Protein AF-A0A1I7T6E8-F1 (afdb_monomer_lite)

Sequence (143 aa):
MQVVRYRKPKLVQYTTRIDTDLWMACFLRPDQHPEVYLVNSKHHLDGESLYWMTVEGKDRHEELSISKDYYETILRFAAAVINERNKLKYNLEMREWIQTRTKEKEQRLAREKREEEEEQAQMEQNEQQEQNEQQVDPVPEQN

Organism: NCBI:txid1561998

Radius of gyration: 35.23 Å; chains: 1; bounding box: 74×36×108 Å

Secondary structure (DSSP, 8-state):
------PPPTTGGG--HHHHHHHHHTTS-TTT-HHHHHHHHHHT--HHHHHHHHHH----TTTTT--HHHHHHHHHHHHHHHHHHHHHHHHHHHHHHHHHHHHHHHHHHHHHHHHHHHHHHHHHHHHHHHHHHHTS-------

Structure (mmCIF, N/CA/C/O backbone):
data_AF-A0A1I7T6E8-F1
#
_entry.id   AF-A0A1I7T6E8-F1
#
loop_
_atom_site.group_PDB
_atom_site.id
_atom_site.type_symbol
_atom_site.label_atom_id
_atom_site.label_alt_id
_atom_site.label_comp_id
_atom_site.label_asym_id
_atom_site.label_entity_id
_atom_site.label_seq_id
_atom_site.pdbx_PDB_ins_code
_atom_site.Cartn_x
_atom_site.Cartn_y
_atom_site.Cartn_z
_atom_site.occupancy
_atom_site.B_iso_or_equiv
_atom_site.auth_seq_id
_atom_site.auth_comp_id
_atom_site.auth_asym_id
_atom_site.auth_atom_id
_atom_site.pdbx_PDB_model_num
ATOM 1 N N . MET A 1 1 ? -4.120 25.420 4.740 1.00 36.38 1 MET A N 1
ATOM 2 C CA . MET A 1 1 ? -3.976 24.092 4.102 1.00 36.38 1 MET A CA 1
ATOM 3 C C . MET A 1 1 ? -3.538 23.097 5.164 1.00 36.38 1 MET A C 1
ATOM 5 O O . MET A 1 1 ? -2.467 23.278 5.729 1.00 36.38 1 MET A O 1
ATOM 9 N N . GLN A 1 2 ? -4.365 22.105 5.499 1.00 31.70 2 GLN A N 1
ATOM 10 C CA . GLN A 1 2 ? -3.933 21.007 6.367 1.00 31.70 2 GLN A CA 1
ATOM 11 C C . GLN A 1 2 ? -3.071 20.053 5.539 1.00 31.70 2 GLN A C 1
ATOM 13 O O . GLN A 1 2 ? -3.540 19.464 4.569 1.00 31.70 2 GLN A O 1
ATOM 18 N N . VAL A 1 3 ? -1.795 19.936 5.900 1.00 32.62 3 VAL A N 1
ATOM 19 C CA . VAL A 1 3 ? -0.885 18.953 5.309 1.00 32.62 3 VAL A CA 1
ATOM 20 C C . VAL A 1 3 ? -1.310 17.587 5.839 1.00 32.62 3 VAL A C 1
ATOM 22 O O . VAL A 1 3 ? -1.040 17.258 6.995 1.00 32.62 3 VAL A O 1
ATOM 25 N N . VAL A 1 4 ? -2.011 16.803 5.017 1.00 37.16 4 VAL A N 1
ATOM 26 C CA . VAL A 1 4 ? -2.296 15.395 5.314 1.00 37.16 4 VAL A CA 1
ATOM 27 C C . VAL A 1 4 ? -0.950 14.680 5.371 1.00 37.16 4 VAL A C 1
ATOM 29 O O . VAL A 1 4 ? -0.340 14.370 4.350 1.00 37.16 4 VAL A O 1
ATOM 32 N N . ARG A 1 5 ? -0.427 14.477 6.584 1.00 38.72 5 ARG A N 1
ATOM 33 C CA . ARG A 1 5 ? 0.786 13.687 6.804 1.00 38.72 5 ARG A CA 1
ATOM 34 C C . ARG A 1 5 ? 0.430 12.228 6.550 1.00 38.72 5 ARG A C 1
ATOM 36 O O . ARG A 1 5 ? -0.005 11.530 7.464 1.00 38.72 5 ARG A O 1
ATOM 43 N N . TYR A 1 6 ? 0.600 11.774 5.312 1.00 46.06 6 TYR A N 1
ATOM 44 C CA . TYR A 1 6 ? 0.517 10.358 4.976 1.00 46.06 6 TYR A CA 1
ATOM 45 C C . TYR A 1 6 ? 1.588 9.606 5.776 1.00 46.06 6 TYR A C 1
ATOM 47 O O . TYR A 1 6 ? 2.773 9.627 5.447 1.00 46.06 6 TYR A O 1
ATOM 55 N N . ARG A 1 7 ? 1.188 8.976 6.888 1.00 51.34 7 ARG A N 1
ATOM 56 C CA . ARG A 1 7 ? 2.061 8.039 7.600 1.00 51.34 7 ARG A CA 1
ATOM 57 C C . ARG A 1 7 ? 2.276 6.834 6.687 1.00 51.34 7 ARG A C 1
ATOM 59 O O . ARG A 1 7 ? 1.309 6.146 6.363 1.00 51.34 7 ARG A O 1
ATOM 66 N N . LYS A 1 8 ? 3.534 6.596 6.305 1.00 53.84 8 LYS A N 1
ATOM 67 C CA . LYS A 1 8 ? 3.953 5.449 5.488 1.00 53.84 8 LYS A CA 1
ATOM 68 C C . LYS A 1 8 ? 3.369 4.145 6.058 1.00 53.84 8 LYS A C 1
ATOM 70 O O . LYS A 1 8 ? 3.466 3.925 7.271 1.00 53.84 8 LYS A O 1
ATOM 75 N N . PRO A 1 9 ? 2.777 3.267 5.233 1.00 58.31 9 PRO A N 1
ATOM 76 C CA . PRO A 1 9 ? 2.396 1.933 5.679 1.00 58.31 9 PRO A CA 1
ATOM 77 C C . PRO A 1 9 ? 3.651 1.154 6.102 1.00 58.31 9 PRO A C 1
ATOM 79 O O . PRO A 1 9 ? 4.606 1.088 5.334 1.00 58.31 9 PRO A O 1
ATOM 82 N N . LYS A 1 10 ? 3.645 0.523 7.288 1.00 52.19 10 LYS A N 1
ATOM 83 C CA . LYS A 1 10 ? 4.801 -0.228 7.830 1.00 52.19 10 LYS A CA 1
ATOM 84 C C . LYS A 1 10 ? 5.410 -1.222 6.832 1.00 52.19 10 LYS A C 1
ATOM 86 O O . LYS A 1 10 ? 6.604 -1.446 6.862 1.00 52.19 10 LYS A O 1
ATOM 91 N N . LEU A 1 11 ? 4.616 -1.799 5.932 1.00 47.91 11 LEU A N 1
ATOM 92 C CA . LEU A 1 11 ? 5.083 -2.845 5.020 1.00 47.91 11 LEU A CA 1
ATOM 93 C C . LEU A 1 11 ? 5.802 -2.331 3.756 1.00 47.91 11 LEU A C 1
ATOM 95 O O . LEU A 1 11 ? 6.594 -3.061 3.171 1.00 47.91 11 LEU A O 1
ATOM 99 N N . VAL A 1 12 ? 5.567 -1.076 3.359 1.00 57.88 12 VAL A N 1
ATOM 100 C CA . VAL A 1 12 ? 6.352 -0.391 2.311 1.00 57.88 12 VAL A CA 1
ATOM 101 C C . VAL A 1 12 ? 7.819 -0.276 2.745 1.00 57.88 12 VAL A C 1
ATOM 103 O O . VAL A 1 12 ? 8.722 -0.394 1.930 1.00 57.88 12 VAL A O 1
ATOM 106 N N . GLN A 1 13 ? 8.035 -0.138 4.054 1.00 57.38 13 GLN A N 1
ATOM 107 C CA . GLN A 1 13 ? 9.341 0.006 4.689 1.00 57.38 13 GLN A CA 1
ATOM 108 C C . GLN A 1 13 ? 10.159 -1.300 4.742 1.00 57.38 13 GLN A C 1
ATOM 110 O O . GLN A 1 13 ? 11.359 -1.247 4.983 1.00 57.38 13 GLN A O 1
ATOM 115 N N . TYR A 1 14 ? 9.525 -2.463 4.541 1.00 59.34 14 TYR A N 1
ATOM 116 C CA . TYR A 1 14 ? 10.184 -3.778 4.609 1.00 59.34 14 TYR A CA 1
ATOM 117 C C . TYR A 1 14 ? 10.250 -4.500 3.264 1.00 59.34 14 TYR A C 1
ATOM 119 O O . TYR A 1 14 ? 10.781 -5.603 3.202 1.00 59.34 14 TYR A O 1
ATOM 127 N N . THR A 1 15 ? 9.691 -3.914 2.203 1.00 71.06 15 THR A N 1
ATOM 128 C CA . THR A 1 15 ? 9.798 -4.495 0.862 1.00 71.06 15 THR A CA 1
ATOM 129 C C . THR A 1 15 ? 11.196 -4.188 0.354 1.00 71.06 15 THR A C 1
AT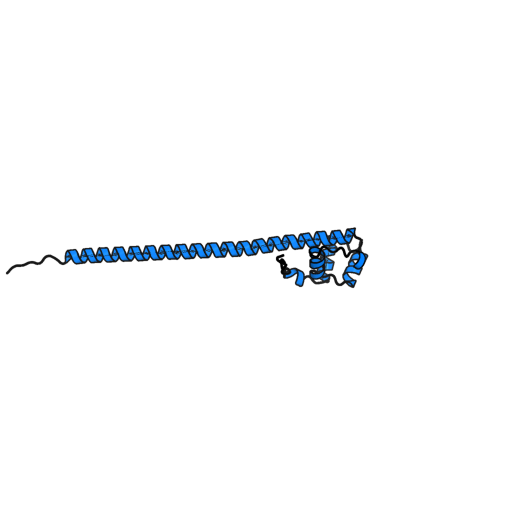OM 131 O O . THR A 1 15 ? 11.491 -3.046 -0.006 1.00 71.06 15 THR A O 1
ATOM 134 N N . THR A 1 16 ? 12.070 -5.189 0.403 1.00 77.94 16 THR A N 1
ATOM 135 C CA . THR A 1 16 ? 13.451 -5.048 -0.050 1.00 77.94 16 THR A CA 1
ATOM 136 C C . THR A 1 16 ? 13.493 -4.905 -1.568 1.00 77.94 16 THR A C 1
ATOM 138 O O . THR A 1 16 ? 12.528 -5.206 -2.268 1.00 77.94 16 THR A O 1
ATOM 141 N N . ARG A 1 17 ? 14.647 -4.510 -2.108 1.00 78.75 17 ARG A N 1
ATOM 142 C CA . ARG A 1 17 ? 14.875 -4.514 -3.559 1.00 78.75 17 ARG A CA 1
ATOM 143 C C . ARG A 1 17 ? 14.535 -5.869 -4.201 1.00 78.75 17 ARG A C 1
ATOM 145 O O . ARG A 1 17 ? 13.935 -5.892 -5.268 1.00 78.75 17 ARG A O 1
ATOM 152 N N . ILE A 1 18 ? 14.907 -6.980 -3.558 1.00 77.38 18 ILE A N 1
ATOM 153 C CA . ILE A 1 18 ? 14.658 -8.335 -4.080 1.00 77.38 18 ILE A CA 1
ATOM 154 C C . ILE A 1 18 ? 13.152 -8.604 -4.151 1.00 77.38 18 ILE A C 1
ATOM 156 O O . ILE A 1 18 ? 12.667 -9.141 -5.144 1.00 77.38 18 ILE A O 1
ATOM 160 N N . ASP A 1 19 ? 12.406 -8.176 -3.133 1.00 81.50 19 ASP A N 1
ATOM 161 C CA . ASP A 1 19 ? 10.949 -8.305 -3.119 1.00 81.50 19 ASP A CA 1
ATOM 162 C C . ASP A 1 19 ? 10.302 -7.454 -4.218 1.00 81.50 19 ASP A C 1
ATOM 164 O O . ASP A 1 19 ? 9.344 -7.894 -4.852 1.00 81.50 19 ASP A O 1
ATOM 168 N N . THR A 1 20 ? 10.847 -6.262 -4.486 1.00 83.31 20 THR A N 1
ATOM 169 C CA . THR A 1 20 ? 10.398 -5.401 -5.586 1.00 83.31 20 THR A CA 1
ATOM 170 C C . THR A 1 20 ? 10.660 -6.033 -6.952 1.00 83.31 20 THR A C 1
ATOM 172 O O . THR A 1 20 ? 9.759 -6.041 -7.788 1.00 83.31 20 THR A O 1
ATOM 175 N N . ASP A 1 21 ? 11.851 -6.597 -7.181 1.00 84.19 21 ASP A N 1
ATOM 176 C CA . ASP A 1 21 ? 12.184 -7.304 -8.427 1.00 84.19 21 ASP A CA 1
ATOM 177 C C . ASP A 1 21 ? 11.238 -8.494 -8.660 1.00 84.19 21 ASP A C 1
ATOM 179 O O . ASP A 1 21 ? 10.659 -8.637 -9.738 1.00 84.19 21 ASP A O 1
ATOM 183 N N . LEU A 1 22 ? 11.012 -9.318 -7.632 1.00 84.62 22 LEU A N 1
ATOM 184 C CA . LEU A 1 22 ? 10.078 -10.445 -7.708 1.00 84.62 22 LEU A CA 1
ATOM 185 C C . LEU A 1 22 ? 8.637 -9.989 -7.953 1.00 84.62 22 LEU A C 1
ATOM 187 O O . LEU A 1 22 ? 7.914 -10.609 -8.730 1.00 84.62 22 LEU A O 1
ATOM 191 N N . TRP A 1 23 ? 8.216 -8.901 -7.312 1.00 86.75 23 TRP A N 1
ATOM 192 C CA . TRP A 1 23 ? 6.882 -8.346 -7.499 1.00 86.75 23 TRP A CA 1
ATOM 193 C C . TRP A 1 23 ? 6.678 -7.809 -8.918 1.00 86.75 23 TRP A C 1
ATOM 195 O O . TRP A 1 23 ? 5.652 -8.106 -9.530 1.00 86.75 23 TRP A O 1
ATOM 205 N N . MET A 1 24 ? 7.653 -7.077 -9.467 1.00 86.56 24 MET A N 1
ATOM 206 C CA . MET A 1 24 ? 7.594 -6.605 -10.854 1.00 86.56 24 MET A CA 1
ATOM 207 C C . MET A 1 24 ? 7.528 -7.767 -11.845 1.00 86.56 24 MET A C 1
ATOM 209 O O . MET A 1 24 ? 6.784 -7.688 -12.826 1.00 86.56 24 MET A O 1
ATOM 213 N N . ALA A 1 25 ? 8.213 -8.880 -11.553 1.00 87.56 25 ALA A N 1
ATOM 214 C CA . ALA A 1 25 ? 8.226 -10.065 -12.414 1.00 87.56 25 ALA A CA 1
ATOM 215 C C . ALA A 1 25 ? 6.841 -10.699 -12.599 1.00 87.56 25 ALA A C 1
ATOM 217 O O . ALA A 1 25 ? 6.610 -11.384 -13.596 1.00 87.56 25 ALA A O 1
ATOM 218 N N . CYS A 1 26 ? 5.893 -10.423 -11.697 1.00 83.50 26 CYS A N 1
ATOM 219 C CA . CYS A 1 26 ? 4.512 -10.889 -11.810 1.00 83.50 26 CYS A CA 1
ATOM 220 C C . CYS A 1 26 ? 3.721 -10.222 -12.948 1.00 83.50 26 CYS A C 1
ATOM 222 O O . CYS A 1 26 ? 2.700 -10.768 -13.364 1.00 83.50 26 CYS A O 1
ATOM 224 N N . PHE A 1 27 ? 4.137 -9.048 -13.436 1.00 83.19 27 PHE A N 1
ATOM 225 C CA . PHE A 1 27 ? 3.394 -8.299 -14.463 1.00 83.19 27 PHE A CA 1
ATOM 226 C C . PHE A 1 27 ? 4.269 -7.689 -15.570 1.00 83.19 27 PHE A C 1
ATOM 228 O O . PHE A 1 27 ? 3.734 -7.281 -16.599 1.00 83.19 27 PHE A O 1
ATOM 235 N N . LEU A 1 28 ? 5.594 -7.672 -15.408 1.00 86.50 28 LEU A N 1
ATOM 236 C CA . LEU A 1 28 ? 6.574 -7.359 -16.450 1.00 86.50 28 LEU A CA 1
ATOM 237 C C . LEU A 1 28 ? 7.579 -8.499 -16.520 1.00 86.50 28 LEU A C 1
ATOM 239 O O . LEU A 1 28 ? 8.366 -8.680 -15.598 1.00 86.50 28 LEU A O 1
ATOM 243 N N . ARG A 1 29 ? 7.588 -9.292 -17.591 1.00 86.38 29 ARG A N 1
ATOM 244 C CA . ARG A 1 29 ? 8.474 -10.460 -17.612 1.00 86.38 29 ARG A CA 1
ATOM 245 C C . ARG A 1 29 ? 9.950 -10.048 -17.777 1.00 86.38 29 ARG A C 1
ATOM 247 O O . ARG A 1 29 ? 10.251 -9.301 -18.712 1.00 86.38 29 ARG A O 1
ATOM 254 N N . PRO A 1 30 ? 10.877 -10.537 -16.929 1.00 86.75 30 PRO A N 1
ATOM 255 C CA . PRO A 1 30 ? 12.293 -10.165 -17.012 1.00 86.75 30 PRO A CA 1
ATOM 256 C C . PRO A 1 30 ? 12.984 -10.538 -18.328 1.00 86.75 30 PRO A C 1
ATOM 258 O O . PRO A 1 30 ? 13.922 -9.860 -18.732 1.00 86.75 30 PRO A O 1
ATOM 261 N N . ASP A 1 31 ? 12.524 -11.592 -19.009 1.00 88.00 31 ASP A N 1
ATOM 262 C CA . ASP A 1 31 ? 13.043 -12.029 -20.312 1.00 88.00 31 ASP A CA 1
ATOM 263 C C . ASP A 1 31 ? 12.669 -11.074 -21.453 1.00 88.00 31 ASP A C 1
ATOM 265 O O . ASP A 1 31 ? 13.405 -10.965 -22.430 1.00 88.00 31 ASP A O 1
ATOM 269 N N . GLN A 1 32 ? 11.538 -10.376 -21.330 1.00 86.12 32 GLN A N 1
ATOM 270 C CA . GLN A 1 32 ? 11.058 -9.435 -22.343 1.00 86.12 32 GLN A CA 1
ATOM 271 C C . GLN A 1 32 ? 11.488 -7.995 -22.086 1.00 86.12 32 GLN A C 1
ATOM 273 O O . GLN A 1 32 ? 11.609 -7.228 -23.038 1.00 86.12 32 GLN A O 1
ATOM 278 N N . HIS A 1 33 ? 11.685 -7.641 -20.815 1.00 86.12 33 HIS A N 1
ATOM 279 C CA . HIS A 1 33 ? 11.960 -6.272 -20.377 1.00 86.12 33 HIS A CA 1
ATOM 280 C C . HIS A 1 33 ? 13.200 -6.183 -19.472 1.00 86.12 33 HIS A C 1
ATOM 282 O O . HIS A 1 33 ? 13.119 -5.607 -18.380 1.00 86.12 33 HIS A O 1
ATOM 288 N N . PRO A 1 34 ? 14.351 -6.771 -19.856 1.00 87.25 34 PRO A N 1
ATOM 289 C CA . PRO A 1 34 ? 15.547 -6.792 -19.012 1.00 87.25 34 PRO A CA 1
ATOM 290 C C . PRO A 1 34 ? 16.047 -5.384 -18.653 1.00 87.25 34 PRO A C 1
ATOM 292 O O . PRO A 1 34 ? 16.617 -5.184 -17.580 1.00 87.25 34 PRO A O 1
ATOM 295 N N . GLU A 1 35 ? 15.799 -4.392 -19.511 1.00 86.38 35 GLU A N 1
ATOM 296 C CA . GLU A 1 35 ? 16.136 -2.988 -19.288 1.00 86.38 35 GLU A CA 1
ATOM 297 C C . GLU A 1 35 ? 15.481 -2.417 -18.025 1.00 86.38 35 GLU A C 1
ATOM 299 O O . GLU A 1 35 ? 16.128 -1.685 -17.277 1.00 86.38 35 GLU A O 1
ATOM 304 N N . VAL A 1 36 ? 14.241 -2.815 -17.727 1.00 85.88 36 VAL A N 1
ATOM 305 C CA . VAL A 1 36 ? 13.505 -2.340 -16.547 1.00 85.88 36 VAL A CA 1
ATOM 306 C C . VAL A 1 36 ? 14.143 -2.875 -15.262 1.00 85.88 36 VAL A C 1
ATOM 308 O O . VAL A 1 36 ? 14.308 -2.137 -14.292 1.00 85.88 36 VAL A O 1
ATOM 311 N N . TYR A 1 37 ? 14.580 -4.135 -15.265 1.00 86.81 37 TYR A N 1
ATOM 312 C CA . TYR A 1 37 ? 15.240 -4.775 -14.119 1.00 86.81 37 TYR A CA 1
ATOM 313 C C . TYR A 1 37 ? 16.671 -4.281 -13.905 1.00 86.81 37 TYR A C 1
ATOM 315 O O . TYR A 1 37 ? 17.130 -4.147 -12.766 1.00 86.81 37 TYR A O 1
ATOM 323 N N . LEU A 1 38 ? 17.377 -3.963 -14.992 1.00 86.81 38 LEU A N 1
ATOM 324 C CA . LEU A 1 38 ? 18.685 -3.312 -14.932 1.00 86.81 38 LEU A CA 1
ATOM 325 C C . LEU A 1 38 ? 18.574 -1.920 -14.310 1.00 86.81 38 LEU A C 1
ATOM 327 O O . LEU A 1 38 ? 19.352 -1.580 -13.416 1.00 86.81 38 LEU A O 1
ATOM 331 N N . VAL A 1 39 ? 17.577 -1.141 -14.730 1.00 85.44 39 VAL A N 1
ATOM 332 C CA . VAL A 1 39 ? 17.272 0.156 -14.123 1.00 85.44 39 VAL A CA 1
ATOM 333 C C . VAL A 1 39 ? 16.903 -0.012 -12.654 1.00 85.44 39 VAL A C 1
ATOM 335 O O . VAL A 1 39 ? 17.475 0.676 -11.811 1.00 85.44 39 VAL A O 1
ATOM 338 N N . ASN A 1 40 ? 16.015 -0.949 -12.317 1.00 84.69 40 ASN A N 1
ATOM 339 C CA . ASN A 1 40 ? 15.635 -1.166 -10.925 1.00 84.69 40 ASN A CA 1
ATOM 340 C C . ASN A 1 40 ? 16.846 -1.495 -10.043 1.00 84.69 40 ASN A C 1
ATOM 342 O O . ASN A 1 40 ? 17.022 -0.949 -8.954 1.00 84.69 40 ASN A O 1
ATOM 346 N N . SER A 1 41 ? 17.739 -2.335 -10.566 1.00 84.12 41 SER A N 1
ATOM 347 C CA . SER A 1 41 ? 18.994 -2.694 -9.914 1.00 84.12 41 SER A CA 1
ATOM 348 C C . SER A 1 41 ? 19.927 -1.500 -9.720 1.00 84.12 41 SER A C 1
ATOM 350 O O . SER A 1 41 ? 20.561 -1.399 -8.672 1.00 84.12 41 SER A O 1
ATOM 352 N N . LYS A 1 42 ? 20.000 -0.601 -10.708 1.00 87.94 42 LYS A N 1
ATOM 353 C CA . LYS A 1 42 ? 20.838 0.607 -10.690 1.00 87.94 42 LYS A CA 1
ATOM 354 C C . LYS A 1 42 ? 20.309 1.676 -9.733 1.00 87.94 42 LYS A C 1
ATOM 356 O O . LYS A 1 42 ? 21.093 2.321 -9.046 1.00 87.94 42 LYS A O 1
ATOM 361 N N . HIS A 1 43 ? 18.997 1.883 -9.720 1.00 85.88 43 HIS A N 1
ATOM 362 C CA . HIS A 1 43 ? 18.345 2.914 -8.912 1.00 85.88 43 HIS A CA 1
ATOM 363 C C . HIS A 1 43 ? 17.923 2.413 -7.529 1.00 85.88 43 HIS A C 1
ATOM 365 O O . HIS A 1 43 ? 17.465 3.209 -6.716 1.00 85.88 43 HIS A O 1
ATOM 371 N N . HIS A 1 44 ? 18.111 1.118 -7.258 1.00 85.88 44 HIS A N 1
ATOM 372 C CA . HIS A 1 44 ? 17.744 0.467 -6.007 1.00 85.88 44 HIS A CA 1
ATOM 373 C C . HIS A 1 44 ? 16.280 0.715 -5.622 1.00 85.88 44 HIS A C 1
ATOM 375 O O . HIS A 1 44 ? 16.009 1.021 -4.461 1.00 85.88 44 HIS A O 1
ATOM 381 N N . LEU A 1 45 ? 15.336 0.595 -6.570 1.00 86.75 45 LEU A N 1
ATOM 382 C CA . LEU A 1 45 ? 13.935 0.852 -6.229 1.00 86.75 45 LEU A CA 1
ATOM 383 C C . LEU A 1 45 ? 13.441 -0.253 -5.289 1.00 86.75 45 LEU A C 1
ATOM 385 O O . LEU A 1 45 ? 13.385 -1.443 -5.607 1.00 86.75 45 LEU A O 1
ATOM 389 N N . ASP A 1 46 ? 13.097 0.174 -4.089 1.00 86.88 46 ASP A N 1
ATOM 390 C CA . ASP A 1 46 ? 12.470 -0.614 -3.0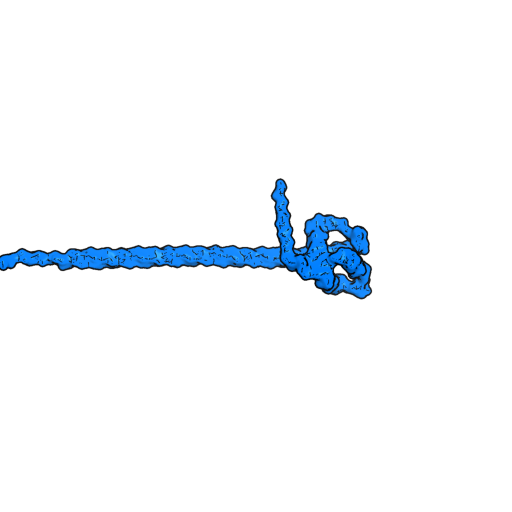46 1.00 86.88 46 ASP A CA 1
ATOM 391 C C . ASP A 1 46 ? 10.990 -0.221 -2.919 1.00 86.88 46 ASP A C 1
ATOM 393 O O . ASP A 1 46 ? 10.474 0.625 -3.664 1.00 86.88 46 ASP A O 1
ATOM 397 N N . GLY A 1 47 ? 10.275 -0.843 -1.980 1.00 83.25 47 GLY A N 1
ATOM 398 C CA . GLY A 1 47 ? 8.872 -0.496 -1.759 1.00 83.25 47 GLY A CA 1
ATOM 399 C C . GLY A 1 47 ? 8.681 0.985 -1.435 1.00 83.25 47 GLY A C 1
ATOM 400 O O . GLY A 1 47 ? 7.709 1.589 -1.892 1.00 83.25 47 GLY A O 1
ATOM 401 N N . GLU A 1 48 ? 9.603 1.586 -0.677 1.00 85.50 48 GLU A N 1
ATOM 402 C CA . GLU A 1 48 ? 9.548 3.001 -0.311 1.00 85.50 48 GLU A CA 1
ATOM 403 C C . GLU A 1 48 ? 9.670 3.920 -1.525 1.00 85.50 48 GLU A C 1
ATOM 405 O O . GLU A 1 48 ? 8.876 4.856 -1.671 1.00 85.50 48 GLU A O 1
ATOM 410 N N . SER A 1 49 ? 10.613 3.624 -2.411 1.00 86.88 49 SER A N 1
ATOM 411 C CA . SER A 1 49 ? 10.807 4.348 -3.663 1.00 86.88 49 SER A CA 1
ATOM 412 C C . SER A 1 49 ? 9.531 4.310 -4.501 1.00 86.88 49 SER A C 1
ATOM 414 O O . SER A 1 49 ? 9.009 5.360 -4.877 1.00 86.88 49 SER A O 1
ATOM 416 N N . LEU A 1 50 ? 8.949 3.120 -4.695 1.00 86.69 50 LEU A N 1
ATOM 417 C CA . LEU A 1 50 ? 7.698 2.955 -5.444 1.00 86.69 50 LEU A CA 1
ATOM 418 C C . LEU A 1 50 ? 6.515 3.685 -4.798 1.00 86.69 50 LEU A C 1
ATOM 420 O O . LEU A 1 50 ? 5.686 4.271 -5.500 1.00 86.69 50 LEU A O 1
ATOM 424 N N . TYR A 1 51 ? 6.437 3.687 -3.465 1.00 86.31 51 TYR A N 1
ATOM 425 C CA . TYR A 1 51 ? 5.404 4.418 -2.737 1.00 86.31 51 TYR A CA 1
ATOM 426 C C . TYR A 1 51 ? 5.481 5.918 -3.014 1.00 86.31 51 TYR A C 1
ATOM 428 O O . TYR A 1 51 ? 4.472 6.524 -3.378 1.00 86.31 51 TYR A O 1
ATOM 436 N N . TRP A 1 52 ? 6.664 6.520 -2.892 1.00 85.25 52 TRP A N 1
ATOM 437 C CA . TRP A 1 52 ? 6.820 7.952 -3.145 1.00 85.25 52 TRP A CA 1
ATOM 438 C C . TRP A 1 52 ? 6.644 8.308 -4.612 1.00 85.25 52 TRP A C 1
ATOM 440 O O . TRP A 1 52 ? 5.976 9.294 -4.903 1.00 85.25 52 TRP A O 1
ATOM 450 N N . MET A 1 53 ? 7.142 7.481 -5.532 1.00 86.62 53 MET A N 1
ATOM 451 C CA . MET A 1 53 ? 6.899 7.667 -6.965 1.00 86.62 53 MET A CA 1
ATOM 452 C C . MET A 1 53 ? 5.397 7.680 -7.285 1.00 86.62 53 MET A C 1
ATOM 454 O O . MET A 1 53 ? 4.943 8.499 -8.076 1.00 86.62 53 MET A O 1
ATOM 458 N N . THR A 1 54 ? 4.614 6.830 -6.616 1.00 87.50 54 THR A N 1
ATOM 459 C CA . THR A 1 54 ? 3.157 6.765 -6.807 1.00 87.50 54 THR A CA 1
ATOM 460 C C . THR A 1 54 ? 2.423 7.945 -6.159 1.00 87.50 54 THR A C 1
ATOM 462 O O . THR A 1 54 ? 1.462 8.459 -6.724 1.00 87.50 54 THR A O 1
ATOM 465 N N . VAL A 1 55 ? 2.845 8.379 -4.966 1.00 83.19 55 VAL A N 1
ATOM 466 C CA . VAL A 1 55 ? 2.134 9.405 -4.176 1.00 83.19 55 VAL A CA 1
ATOM 467 C C . VAL A 1 55 ? 2.523 10.833 -4.564 1.00 83.19 55 VAL A C 1
ATOM 469 O O . VAL A 1 55 ? 1.675 11.721 -4.523 1.00 83.19 55 VAL A O 1
ATOM 472 N N . GLU A 1 56 ? 3.782 11.082 -4.933 1.00 82.88 56 GLU A N 1
ATOM 473 C CA . GLU A 1 56 ? 4.238 12.422 -5.326 1.00 82.88 56 GLU A CA 1
ATOM 474 C C . GLU A 1 56 ? 3.674 12.867 -6.679 1.00 82.88 56 GLU A C 1
ATOM 476 O O . GLU A 1 56 ? 3.616 14.068 -6.939 1.00 82.88 56 GLU A O 1
ATOM 481 N N . GLY A 1 57 ? 3.284 11.923 -7.545 1.00 72.06 57 GLY A N 1
ATOM 482 C CA . GLY A 1 57 ? 2.706 12.214 -8.860 1.00 72.06 57 GLY A CA 1
ATOM 483 C C . GLY A 1 57 ? 3.657 12.927 -9.827 1.00 72.06 57 GLY A C 1
ATOM 484 O O . GLY A 1 57 ? 3.208 13.478 -10.829 1.00 72.06 57 GLY A O 1
ATOM 485 N N . LYS A 1 58 ? 4.962 12.952 -9.528 1.00 83.44 58 LYS A N 1
ATOM 486 C CA . LYS A 1 58 ? 5.989 13.480 -10.430 1.00 83.44 58 LYS A CA 1
ATOM 487 C C . LYS A 1 58 ? 6.352 12.416 -11.450 1.00 83.44 58 LYS A C 1
ATOM 489 O O . LYS A 1 58 ? 6.744 11.321 -11.059 1.00 83.44 58 LYS A O 1
ATOM 494 N N . ASP A 1 59 ? 6.278 12.772 -12.725 1.00 86.19 59 ASP A N 1
ATOM 495 C CA . ASP A 1 59 ? 6.756 11.911 -13.796 1.00 86.19 59 ASP A CA 1
ATOM 496 C C . ASP A 1 59 ? 8.290 11.884 -13.800 1.00 86.19 59 ASP A C 1
ATOM 498 O O . ASP A 1 59 ? 8.937 12.925 -13.918 1.00 86.19 59 ASP A O 1
ATOM 502 N N . ARG A 1 60 ? 8.861 10.694 -13.604 1.00 87.44 60 ARG A N 1
ATOM 503 C CA . ARG A 1 60 ? 10.313 10.464 -13.535 1.00 87.44 60 ARG A CA 1
ATOM 504 C C . ARG A 1 60 ? 10.781 9.403 -14.531 1.00 87.44 60 ARG A C 1
ATOM 506 O O . ARG A 1 60 ? 11.874 8.860 -14.363 1.00 87.44 60 ARG A O 1
ATOM 513 N N . HIS A 1 61 ? 9.971 9.064 -15.539 1.00 90.25 61 HIS A N 1
ATOM 514 C CA . HIS A 1 61 ? 10.316 7.979 -16.464 1.00 90.25 61 HIS A CA 1
ATOM 515 C C . HIS A 1 61 ? 11.648 8.248 -17.193 1.00 90.25 61 HIS A C 1
ATOM 517 O O . HIS A 1 61 ? 12.469 7.340 -17.325 1.00 90.25 61 HIS A O 1
ATOM 523 N N . GLU A 1 62 ? 11.910 9.502 -17.586 1.00 89.75 62 GLU A N 1
ATOM 524 C CA . GLU A 1 62 ? 13.163 9.909 -18.240 1.00 89.75 62 GLU A CA 1
ATOM 525 C C . GLU A 1 62 ? 14.366 9.812 -17.293 1.00 89.75 62 GLU A C 1
ATOM 527 O O . GLU A 1 62 ? 15.397 9.250 -17.662 1.00 89.75 62 GLU A O 1
ATOM 532 N N . GLU A 1 63 ? 14.222 10.284 -16.048 1.00 88.31 63 GLU A N 1
ATOM 533 C CA . GLU A 1 63 ? 15.275 10.231 -15.020 1.00 88.31 63 GLU A CA 1
ATOM 534 C C . GLU A 1 63 ? 15.706 8.792 -14.715 1.00 88.31 63 GLU A C 1
ATOM 536 O O . GLU A 1 63 ? 16.885 8.512 -14.489 1.00 88.31 63 GLU A O 1
ATOM 541 N N . LEU A 1 64 ? 14.738 7.874 -14.720 1.00 85.94 64 LEU A N 1
ATOM 542 C CA . LEU A 1 64 ? 14.964 6.451 -14.496 1.00 85.94 64 LEU A CA 1
ATOM 543 C C . LEU A 1 64 ? 15.353 5.710 -15.779 1.00 85.94 64 LEU A C 1
ATOM 545 O O . LEU A 1 64 ? 15.728 4.548 -15.710 1.00 85.94 64 LEU A O 1
ATOM 549 N N . SER A 1 65 ? 15.297 6.352 -16.950 1.00 89.00 65 SER A N 1
ATOM 550 C CA . SER A 1 65 ? 15.519 5.690 -18.245 1.00 89.00 65 SER A CA 1
ATOM 551 C C . SER A 1 65 ? 14.591 4.483 -18.469 1.00 89.00 65 SER A C 1
ATOM 553 O O . SER A 1 65 ? 14.994 3.475 -19.049 1.00 89.00 65 SER A O 1
ATOM 555 N N . ILE A 1 66 ? 13.342 4.582 -18.004 1.00 88.00 66 ILE A N 1
ATOM 556 C CA . ILE A 1 66 ? 12.283 3.588 -18.224 1.00 88.00 66 ILE A CA 1
ATOM 557 C C . ILE A 1 66 ? 11.346 4.135 -19.302 1.00 88.00 66 ILE A C 1
ATOM 559 O O . ILE A 1 66 ? 10.999 5.318 -19.290 1.00 88.00 66 ILE A O 1
ATOM 563 N N . SER A 1 67 ? 10.908 3.280 -20.231 1.00 90.75 67 SER A N 1
ATOM 564 C CA . SER A 1 67 ? 9.844 3.656 -21.169 1.00 90.75 67 SER A CA 1
ATOM 565 C C . SER A 1 67 ? 8.599 4.108 -20.405 1.00 90.75 67 SER A C 1
ATOM 567 O O . SER A 1 67 ? 8.213 3.481 -19.415 1.00 90.75 67 SER A O 1
ATOM 569 N N . LYS A 1 68 ? 7.944 5.165 -20.888 1.00 90.94 68 LYS A N 1
ATOM 570 C CA . LYS A 1 68 ? 6.758 5.734 -20.244 1.00 90.94 68 LYS A CA 1
ATOM 571 C C . LYS A 1 68 ? 5.674 4.682 -19.981 1.00 90.94 68 LYS A C 1
ATOM 573 O O . LYS A 1 68 ? 5.153 4.617 -18.873 1.00 90.94 68 LYS A O 1
ATOM 578 N N . ASP A 1 69 ? 5.429 3.790 -20.937 1.00 90.56 69 ASP A N 1
ATOM 579 C CA . ASP A 1 69 ? 4.418 2.731 -20.811 1.00 90.56 69 ASP A CA 1
ATOM 580 C C . ASP A 1 69 ? 4.710 1.773 -19.642 1.00 90.56 69 ASP A C 1
ATOM 582 O O . ASP A 1 69 ? 3.813 1.387 -18.882 1.00 90.56 69 ASP A O 1
ATOM 586 N N . TYR A 1 70 ? 5.980 1.397 -19.457 1.00 89.25 70 TYR A N 1
ATOM 587 C CA . TYR A 1 70 ? 6.386 0.527 -18.351 1.00 89.25 70 TYR A CA 1
ATOM 588 C C . TYR A 1 70 ? 6.359 1.272 -17.024 1.00 89.25 70 TYR A C 1
ATOM 590 O O . TYR A 1 70 ? 5.915 0.715 -16.022 1.00 89.25 70 TYR A O 1
ATOM 598 N N . TYR A 1 71 ? 6.776 2.537 -17.021 1.00 90.62 71 TYR A N 1
ATOM 599 C CA . TYR A 1 71 ? 6.713 3.395 -15.846 1.00 90.62 71 TYR A CA 1
ATOM 600 C C . TYR A 1 71 ? 5.271 3.544 -15.339 1.00 90.62 71 TYR A C 1
ATOM 602 O O . TYR A 1 71 ? 4.991 3.258 -14.174 1.00 90.62 71 TYR A O 1
ATOM 610 N N . GLU A 1 72 ? 4.331 3.885 -16.223 1.00 91.00 72 GLU A N 1
ATOM 611 C CA . GLU A 1 72 ? 2.906 3.982 -15.890 1.00 91.00 72 GLU A CA 1
ATOM 612 C C . GLU A 1 72 ? 2.336 2.642 -15.412 1.00 91.00 72 GLU A C 1
ATOM 614 O O . GLU A 1 72 ? 1.566 2.598 -14.449 1.00 91.00 72 GLU A O 1
ATOM 619 N N . THR A 1 73 ? 2.752 1.533 -16.030 1.00 90.38 73 THR A N 1
ATOM 620 C CA . THR A 1 73 ? 2.353 0.185 -15.605 1.00 90.38 73 THR A CA 1
ATOM 621 C C . THR A 1 73 ? 2.814 -0.109 -14.177 1.00 90.38 73 THR A C 1
ATOM 623 O O . THR A 1 73 ? 1.997 -0.520 -13.346 1.00 90.38 73 THR A O 1
ATOM 626 N N . ILE A 1 74 ? 4.087 0.149 -13.863 1.00 89.25 74 ILE A N 1
ATOM 627 C CA . ILE A 1 74 ? 4.658 -0.030 -12.520 1.00 89.25 74 ILE A CA 1
ATOM 628 C C . ILE A 1 74 ? 3.884 0.810 -11.498 1.00 89.25 74 ILE A C 1
ATOM 630 O O . ILE A 1 74 ? 3.446 0.277 -10.475 1.00 89.25 74 ILE A O 1
ATOM 634 N N . LEU A 1 75 ? 3.646 2.094 -11.790 1.00 90.25 75 LEU A N 1
ATOM 635 C CA . LEU A 1 75 ? 2.896 2.980 -10.895 1.00 90.25 75 LEU A CA 1
ATOM 636 C C . LEU A 1 75 ? 1.449 2.523 -10.695 1.00 90.25 75 LEU A C 1
ATOM 638 O O . LEU A 1 75 ? 0.939 2.567 -9.575 1.00 90.25 75 LEU A O 1
ATOM 642 N N . ARG A 1 76 ? 0.782 2.038 -11.748 1.00 89.56 76 ARG A N 1
ATOM 643 C CA . ARG A 1 76 ? -0.595 1.535 -11.657 1.00 89.56 76 ARG A CA 1
ATOM 644 C C . ARG A 1 76 ? -0.692 0.339 -10.713 1.00 89.56 76 ARG A C 1
ATOM 646 O O . ARG A 1 76 ? -1.590 0.292 -9.871 1.00 89.56 76 ARG A O 1
ATOM 653 N N . PHE A 1 77 ? 0.222 -0.622 -10.838 1.00 87.75 77 PHE A N 1
ATOM 654 C CA . PHE A 1 77 ? 0.249 -1.784 -9.950 1.00 87.75 77 PHE A CA 1
ATOM 655 C C . PHE A 1 77 ? 0.651 -1.399 -8.521 1.00 87.75 77 PHE A C 1
ATOM 657 O O . PHE A 1 77 ? 0.033 -1.881 -7.569 1.00 87.75 77 PHE A O 1
ATOM 664 N N . ALA A 1 78 ? 1.603 -0.477 -8.350 1.00 86.81 78 ALA A N 1
ATOM 665 C CA . ALA A 1 78 ? 1.974 0.039 -7.033 1.00 86.81 78 ALA A CA 1
ATOM 666 C C . ALA A 1 78 ? 0.781 0.731 -6.348 1.00 86.81 78 ALA A C 1
ATOM 668 O O . ALA A 1 78 ? 0.473 0.443 -5.188 1.00 86.81 78 ALA A O 1
ATOM 669 N N . ALA A 1 79 ? 0.036 1.562 -7.083 1.00 85.94 79 ALA A N 1
ATOM 670 C CA . ALA A 1 79 ? -1.173 2.220 -6.595 1.00 85.94 79 ALA A CA 1
ATOM 671 C C . ALA A 1 79 ? -2.251 1.218 -6.160 1.00 85.94 79 ALA A C 1
ATOM 673 O O . ALA A 1 79 ? -2.887 1.416 -5.123 1.00 85.94 79 ALA A O 1
ATOM 674 N N . ALA A 1 80 ? -2.448 0.128 -6.910 1.00 84.56 80 ALA A N 1
ATOM 675 C CA . ALA A 1 80 ? -3.407 -0.917 -6.551 1.00 84.56 80 ALA A CA 1
ATOM 676 C C . ALA A 1 80 ? -3.071 -1.554 -5.191 1.00 84.56 80 ALA A C 1
ATOM 678 O O . ALA A 1 80 ? -3.935 -1.614 -4.312 1.00 84.56 80 ALA A O 1
ATOM 679 N N . VAL A 1 81 ? -1.804 -1.928 -4.981 1.00 81.81 81 VAL A N 1
ATOM 680 C CA . VAL A 1 81 ? -1.326 -2.510 -3.714 1.00 81.81 81 VAL A CA 1
ATOM 681 C C . VAL A 1 81 ? -1.462 -1.518 -2.555 1.00 81.81 81 VAL A C 1
ATOM 683 O O . VAL A 1 81 ? -1.923 -1.882 -1.469 1.00 81.81 81 VAL A O 1
ATOM 686 N N . ILE A 1 82 ? -1.094 -0.252 -2.771 1.00 80.62 82 ILE A N 1
ATOM 687 C CA . ILE A 1 82 ? -1.217 0.806 -1.755 1.00 80.62 82 ILE A CA 1
ATOM 688 C C . ILE A 1 82 ? -2.687 0.998 -1.361 1.00 80.62 82 ILE A C 1
ATOM 690 O O . ILE A 1 82 ? -3.010 1.040 -0.171 1.00 80.62 82 ILE A O 1
ATOM 694 N N . ASN A 1 83 ? -3.587 1.063 -2.342 1.00 80.75 83 ASN A N 1
ATOM 695 C CA . ASN A 1 83 ? -5.016 1.250 -2.111 1.00 80.75 83 ASN A CA 1
ATOM 696 C C . ASN A 1 83 ? -5.645 0.071 -1.368 1.00 80.75 83 ASN A C 1
ATOM 698 O O . ASN A 1 83 ? -6.408 0.279 -0.423 1.00 80.75 83 ASN A O 1
ATOM 702 N N . GLU A 1 84 ? -5.320 -1.161 -1.756 1.00 78.19 84 GLU A N 1
ATOM 703 C CA . GLU A 1 84 ? -5.811 -2.362 -1.080 1.00 78.19 84 GLU A CA 1
ATOM 704 C C . GLU A 1 84 ? -5.363 -2.401 0.386 1.00 78.19 84 GLU A C 1
ATOM 706 O O . GLU A 1 84 ? -6.170 -2.636 1.288 1.00 78.19 84 GLU A O 1
ATOM 711 N N . ARG A 1 85 ? -4.103 -2.049 0.660 1.00 72.50 85 ARG A N 1
ATOM 712 C CA . ARG A 1 85 ? -3.603 -1.978 2.038 1.00 72.50 85 ARG A CA 1
ATOM 713 C C . ARG A 1 85 ? -4.220 -0.852 2.850 1.00 72.50 85 ARG A C 1
ATOM 715 O O . ARG A 1 85 ? -4.522 -1.059 4.024 1.00 72.50 85 ARG A O 1
ATOM 722 N N . ASN A 1 86 ? -4.441 0.314 2.251 1.00 75.19 86 ASN A N 1
ATOM 723 C CA . ASN A 1 86 ? -5.126 1.413 2.929 1.00 75.19 86 ASN A CA 1
ATOM 724 C C . ASN A 1 86 ? -6.562 1.022 3.306 1.00 75.19 86 ASN A C 1
ATOM 726 O O . ASN A 1 86 ? -6.994 1.314 4.421 1.00 75.19 86 ASN A O 1
ATOM 730 N N . LYS A 1 87 ? -7.267 0.282 2.436 1.00 75.69 87 LYS A N 1
ATOM 731 C CA . LYS A 1 87 ? -8.585 -0.295 2.754 1.00 75.69 87 LYS A CA 1
ATOM 732 C C . LYS A 1 87 ? -8.510 -1.292 3.912 1.00 75.69 87 LYS A C 1
ATOM 734 O O . LYS A 1 87 ? -9.322 -1.214 4.828 1.00 75.69 87 LYS A O 1
ATOM 739 N N . LEU A 1 88 ? -7.530 -2.200 3.909 1.00 72.06 88 LEU A N 1
ATOM 740 C CA . LEU A 1 88 ? -7.336 -3.162 5.003 1.00 72.06 88 LEU A CA 1
ATOM 741 C C . LEU A 1 88 ? -7.072 -2.466 6.341 1.00 72.06 88 LEU A C 1
ATOM 743 O O . LEU A 1 88 ? -7.669 -2.833 7.351 1.00 72.06 88 LEU A O 1
ATOM 747 N N . LYS A 1 89 ? -6.217 -1.439 6.341 1.00 74.50 89 LYS A N 1
ATOM 748 C CA . LYS A 1 89 ? -5.922 -0.645 7.535 1.00 74.50 89 LYS A CA 1
ATOM 749 C C . LYS A 1 89 ? -7.173 0.057 8.063 1.00 74.50 89 LYS A C 1
ATOM 751 O O . LYS A 1 89 ? -7.470 -0.068 9.245 1.00 74.50 89 LYS A O 1
ATOM 756 N N . TYR A 1 90 ? -7.924 0.722 7.186 1.00 72.88 90 TYR A N 1
ATOM 757 C CA . TYR A 1 90 ? -9.191 1.357 7.550 1.00 72.88 90 TYR A CA 1
ATOM 758 C C . TYR A 1 90 ? -10.176 0.352 8.162 1.00 72.88 90 TYR A C 1
ATOM 760 O O . TYR A 1 90 ? -10.772 0.617 9.202 1.00 72.88 90 TYR A O 1
ATOM 768 N N . ASN A 1 91 ? -10.303 -0.836 7.564 1.00 76.88 91 ASN A N 1
ATOM 769 C CA . ASN A 1 91 ? -11.186 -1.885 8.072 1.00 76.88 91 ASN A CA 1
ATOM 770 C C . ASN A 1 91 ? -10.760 -2.401 9.455 1.00 76.88 91 ASN A C 1
ATOM 772 O O . ASN A 1 91 ? -11.622 -2.707 10.277 1.00 76.88 91 ASN A O 1
ATOM 776 N N . LEU A 1 92 ? -9.455 -2.510 9.720 1.00 78.69 92 LEU A N 1
ATOM 777 C CA . LEU A 1 92 ? -8.929 -2.902 11.031 1.00 78.69 92 LEU A CA 1
ATOM 778 C C . LEU A 1 92 ? -9.206 -1.830 12.089 1.00 78.69 92 LEU A C 1
ATOM 780 O O . LEU A 1 92 ? -9.797 -2.145 13.118 1.00 78.69 92 LEU A O 1
ATOM 784 N N . GLU A 1 93 ? -8.872 -0.570 11.801 1.00 80.56 93 GLU A N 1
ATOM 785 C CA . GLU A 1 93 ? -9.133 0.560 12.705 1.00 80.56 93 GLU A CA 1
ATOM 786 C C . GLU A 1 93 ? -10.637 0.700 13.001 1.00 80.56 93 GLU A C 1
ATOM 788 O O . GLU A 1 93 ? -11.042 0.916 14.143 1.00 80.56 93 GLU A O 1
ATOM 793 N N . MET A 1 94 ? -11.488 0.491 11.991 1.00 82.19 94 MET A N 1
ATOM 794 C CA . MET A 1 94 ? -12.941 0.484 12.159 1.00 82.19 94 MET A CA 1
ATOM 795 C C . MET A 1 94 ? -13.414 -0.664 13.062 1.00 82.19 94 MET A C 1
ATOM 797 O O . MET A 1 94 ? -14.267 -0.456 13.923 1.00 82.19 94 MET A O 1
ATOM 801 N N . ARG A 1 95 ? -12.865 -1.876 12.904 1.00 84.56 95 ARG A N 1
ATOM 802 C CA . ARG A 1 95 ? -13.203 -3.019 13.771 1.00 84.56 95 ARG A CA 1
ATOM 803 C C . ARG A 1 95 ? -12.822 -2.758 15.224 1.00 84.56 95 ARG A C 1
ATOM 805 O O . ARG A 1 95 ? -13.641 -3.011 16.104 1.00 84.56 95 ARG A O 1
ATOM 812 N N . GLU A 1 96 ? -11.624 -2.235 15.470 1.00 88.56 96 GLU A N 1
ATOM 813 C CA . GLU A 1 96 ? -11.159 -1.875 16.816 1.00 88.56 96 GLU A CA 1
ATOM 814 C C . GLU A 1 96 ? -12.060 -0.809 17.451 1.00 88.56 96 GLU A C 1
ATOM 816 O O . GLU A 1 96 ? -12.453 -0.925 18.616 1.00 88.56 96 GLU A O 1
ATOM 821 N N . TRP 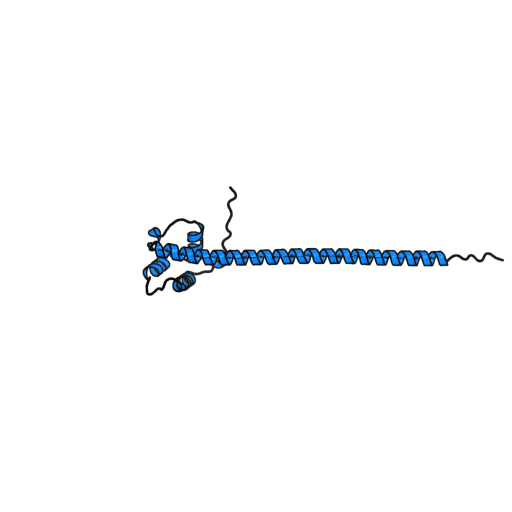A 1 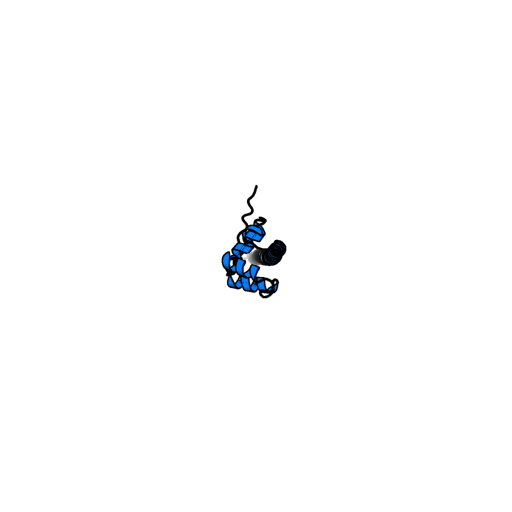97 ? -12.462 0.196 16.668 1.00 89.38 97 TRP A N 1
ATOM 822 C CA . TRP A 1 97 ? -13.394 1.225 17.123 1.00 89.38 97 TRP A CA 1
ATOM 823 C C . TRP A 1 97 ? -14.767 0.644 17.494 1.00 89.38 97 TRP A C 1
ATOM 825 O O . TRP A 1 97 ? -15.273 0.918 18.585 1.00 89.38 97 TRP A O 1
ATOM 835 N N . ILE A 1 98 ? -15.346 -0.208 16.637 1.00 89.50 98 ILE A N 1
ATOM 836 C CA . ILE A 1 98 ? -16.635 -0.874 16.902 1.00 89.50 98 ILE A CA 1
ATOM 837 C C . ILE A 1 98 ? -16.551 -1.733 18.169 1.00 89.50 98 ILE A C 1
ATOM 839 O O . ILE A 1 98 ? -17.440 -1.658 19.019 1.00 89.50 98 ILE A O 1
ATOM 843 N N . GLN A 1 99 ? -15.489 -2.527 18.324 1.00 91.06 99 GLN A N 1
ATOM 844 C CA . GLN A 1 99 ? -15.291 -3.370 19.507 1.00 91.06 99 GLN A CA 1
ATOM 845 C C . GLN A 1 99 ? -15.199 -2.538 20.786 1.00 91.06 99 GLN A C 1
ATOM 847 O O . GLN A 1 99 ? -15.847 -2.863 21.780 1.00 91.06 99 GLN A O 1
ATOM 852 N N . THR A 1 100 ? -14.449 -1.435 20.744 1.00 92.75 100 THR A N 1
ATOM 853 C CA . THR A 1 100 ? -14.293 -0.529 21.888 1.00 92.75 100 THR A CA 1
ATOM 854 C C . THR A 1 100 ? -15.641 0.061 22.297 1.00 92.75 100 THR A C 1
ATOM 856 O O . THR A 1 100 ? -16.039 -0.052 23.454 1.00 92.75 100 THR A O 1
ATOM 859 N N . ARG A 1 101 ? -16.405 0.591 21.333 1.00 90.00 101 ARG A N 1
ATOM 860 C CA . ARG A 1 101 ? -17.745 1.150 21.574 1.00 90.00 101 ARG A CA 1
ATOM 861 C C . ARG A 1 101 ? -18.745 0.123 22.095 1.00 90.00 101 ARG A C 1
ATOM 863 O O . ARG A 1 101 ? -19.570 0.446 22.946 1.00 90.00 101 ARG A O 1
ATOM 870 N N . THR A 1 102 ? -18.682 -1.103 21.585 1.00 93.19 102 THR A N 1
ATOM 871 C CA . THR A 1 102 ? -19.562 -2.192 22.029 1.00 93.19 102 THR A CA 1
ATOM 872 C C . THR A 1 102 ? -19.261 -2.551 23.481 1.00 93.19 102 THR A C 1
ATOM 874 O O . THR A 1 102 ? -20.173 -2.574 24.303 1.00 93.19 102 THR A O 1
ATOM 877 N N . LYS A 1 103 ? -17.977 -2.702 23.826 1.00 93.56 103 LYS A N 1
ATOM 878 C CA . LYS A 1 103 ? -17.535 -2.993 25.193 1.00 93.56 103 LYS A CA 1
ATOM 879 C C . LYS A 1 103 ? -17.895 -1.875 26.176 1.00 93.56 103 LYS A C 1
ATOM 881 O O . LYS A 1 103 ? -18.352 -2.163 27.275 1.00 93.56 103 LYS A O 1
ATOM 886 N N . GLU A 1 104 ? -17.733 -0.610 25.783 1.00 92.81 104 GLU A N 1
ATOM 887 C CA . GLU A 1 104 ? -18.169 0.546 26.587 1.00 92.81 104 GLU A CA 1
ATOM 888 C C . GLU A 1 104 ? -19.676 0.497 26.873 1.00 92.81 104 GLU A C 1
ATOM 890 O O . GLU A 1 104 ? -20.108 0.725 28.004 1.00 92.81 104 GLU A O 1
ATOM 895 N N . LYS A 1 105 ? -20.485 0.171 25.857 1.00 93.88 105 LYS A N 1
ATOM 896 C CA . LYS A 1 105 ? -21.940 0.064 25.998 1.00 93.88 105 LYS A CA 1
ATOM 897 C C . LYS A 1 105 ? -22.338 -1.089 26.920 1.00 93.88 105 LYS A C 1
ATOM 899 O O . LYS A 1 105 ? -23.179 -0.891 27.789 1.00 93.88 105 LYS A O 1
ATOM 904 N N . GLU A 1 106 ? -21.735 -2.263 26.755 1.00 92.88 106 GLU A N 1
ATOM 905 C CA . GLU A 1 106 ? -21.981 -3.428 27.616 1.00 92.88 106 GLU A CA 1
ATOM 906 C C . GLU A 1 106 ? -21.598 -3.153 29.071 1.00 92.88 106 GLU A C 1
ATOM 908 O O . GLU A 1 106 ? -22.353 -3.482 29.980 1.00 92.88 106 GLU A O 1
ATOM 913 N N . GLN A 1 107 ? -20.458 -2.496 29.302 1.00 92.88 107 GLN A N 1
ATOM 914 C CA . GLN A 1 107 ? -20.034 -2.108 30.648 1.00 92.88 107 GLN A CA 1
ATOM 915 C C . GLN A 1 107 ? -20.991 -1.109 31.291 1.00 92.88 107 GLN A C 1
ATOM 917 O O . GLN A 1 107 ? -21.240 -1.205 32.490 1.00 92.88 107 GLN A O 1
ATOM 922 N N . ARG A 1 108 ? -21.528 -0.163 30.512 1.00 92.62 108 ARG A N 1
ATOM 923 C CA . ARG A 1 108 ? -22.520 0.787 31.015 1.00 92.62 108 ARG A CA 1
ATOM 924 C C . ARG A 1 108 ? -23.820 0.082 31.395 1.00 92.62 108 ARG A C 1
ATOM 926 O O . ARG A 1 108 ? -24.263 0.239 32.522 1.00 92.62 108 ARG A O 1
ATOM 933 N N . LEU A 1 109 ? -24.347 -0.766 30.511 1.00 92.94 109 LEU A N 1
ATOM 934 C CA . LEU A 1 109 ? -25.552 -1.560 30.781 1.00 92.94 109 LEU A CA 1
ATOM 935 C C . LEU A 1 109 ? -25.374 -2.482 31.997 1.00 92.94 109 LEU A C 1
ATOM 937 O O . LEU A 1 109 ? -26.288 -2.646 32.795 1.00 92.94 109 LEU A O 1
ATOM 941 N N . ALA A 1 110 ? -24.189 -3.072 32.167 1.00 92.75 110 ALA A N 1
ATOM 942 C CA . ALA A 1 110 ? -23.890 -3.911 33.324 1.00 92.75 110 ALA A CA 1
ATOM 943 C C . ALA A 1 110 ? -23.782 -3.118 34.638 1.00 92.75 110 ALA A C 1
ATOM 945 O O . ALA A 1 110 ? -24.003 -3.698 35.696 1.00 92.75 110 ALA A O 1
ATOM 946 N N . ARG A 1 111 ? -23.415 -1.830 34.590 1.00 91.19 111 ARG A N 1
ATOM 947 C CA . ARG A 1 111 ? -23.444 -0.945 35.766 1.00 91.19 111 ARG A CA 1
ATOM 948 C C . ARG A 1 111 ? -24.865 -0.529 36.104 1.00 91.19 111 ARG A C 1
ATOM 950 O O . ARG A 1 111 ? -25.264 -0.747 37.235 1.00 91.19 111 ARG A O 1
ATOM 957 N N . GLU A 1 112 ? -25.615 -0.051 35.112 1.00 91.94 112 GLU A N 1
ATOM 958 C CA . GLU A 1 112 ? -27.029 0.325 35.262 1.00 91.94 112 GLU A CA 1
ATOM 959 C C . GLU A 1 112 ? -27.827 -0.836 35.877 1.00 91.94 112 GLU A C 1
ATOM 961 O O . GLU A 1 112 ? -28.515 -0.660 36.873 1.00 91.94 112 GLU A O 1
ATOM 966 N N . LYS A 1 113 ? -27.623 -2.066 35.386 1.00 93.25 113 LYS A N 1
ATOM 967 C CA . LYS A 1 113 ? -28.287 -3.251 35.943 1.00 93.25 113 LYS A CA 1
ATOM 968 C C . LYS A 1 113 ? -27.901 -3.556 37.400 1.00 93.25 113 LYS A C 1
ATOM 970 O O . LYS A 1 113 ? -28.738 -4.021 38.159 1.00 93.25 113 LYS A O 1
ATOM 975 N N . ARG A 1 114 ? -26.640 -3.338 37.792 1.00 91.44 114 ARG A N 1
ATOM 976 C CA . ARG A 1 114 ? -26.210 -3.542 39.189 1.00 91.44 114 ARG A CA 1
ATOM 977 C C . ARG A 1 114 ? -26.794 -2.485 40.114 1.00 91.44 114 ARG A C 1
ATOM 979 O O . ARG A 1 114 ? -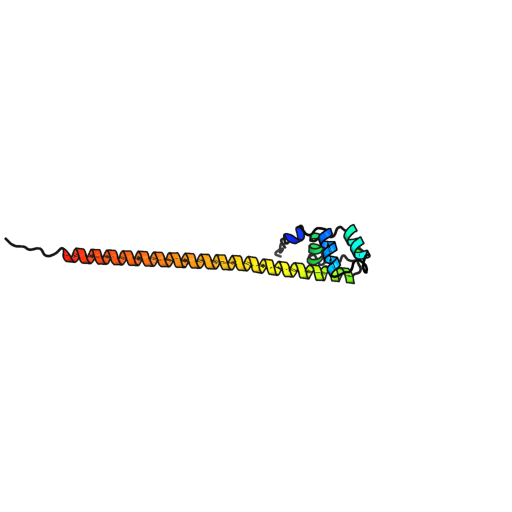27.180 -2.826 41.219 1.00 91.44 114 ARG A O 1
ATOM 986 N N . GLU A 1 115 ? -26.859 -1.240 39.653 1.00 90.62 115 GLU A N 1
ATOM 987 C CA . GLU A 1 115 ? -27.489 -0.142 40.390 1.00 90.62 115 GLU A CA 1
ATOM 988 C C . GLU A 1 115 ? -28.987 -0.429 40.597 1.00 90.62 115 GLU A C 1
ATOM 990 O O . GLU A 1 115 ? -29.466 -0.339 41.720 1.00 90.62 115 GLU A O 1
ATOM 995 N N . GLU A 1 116 ? -29.697 -0.904 39.566 1.00 90.25 116 GLU A N 1
ATOM 996 C CA . GLU A 1 116 ? -31.101 -1.337 39.685 1.00 90.25 116 GLU A CA 1
ATOM 997 C C . GLU A 1 116 ? -31.286 -2.523 40.655 1.00 90.25 116 GLU A C 1
ATOM 999 O O . GLU A 1 116 ? -32.224 -2.530 41.452 1.00 90.25 116 GLU A O 1
ATOM 1004 N N . GLU A 1 117 ? -30.399 -3.528 40.608 1.00 89.81 117 GLU A N 1
ATOM 1005 C CA . GLU A 1 117 ? -30.425 -4.679 41.528 1.00 89.81 117 GLU A CA 1
ATOM 1006 C C . GLU A 1 117 ? -30.145 -4.254 42.987 1.00 89.81 117 GLU A C 1
ATOM 1008 O O . GLU A 1 117 ? -30.785 -4.762 43.910 1.00 89.81 117 GLU A O 1
ATOM 1013 N N . GLU A 1 118 ? -29.225 -3.308 43.207 1.00 89.25 118 GLU A N 1
ATOM 1014 C CA . GLU A 1 118 ? -28.924 -2.743 44.531 1.00 89.25 118 GLU A CA 1
ATOM 1015 C C . GLU A 1 118 ? -30.093 -1.903 45.070 1.00 89.25 118 GLU A C 1
ATOM 1017 O O . GLU A 1 118 ? -30.480 -2.078 46.226 1.00 89.25 118 GLU A O 1
ATOM 1022 N N . GLU A 1 119 ? -30.708 -1.052 44.240 1.00 88.75 119 GLU A N 1
ATOM 1023 C CA . GLU A 1 119 ? -31.890 -0.262 44.616 1.00 88.75 119 GLU A CA 1
ATOM 1024 C C . GLU A 1 119 ? -33.094 -1.151 44.965 1.00 88.75 119 GLU A C 1
ATOM 1026 O O . GLU A 1 119 ? -33.775 -0.901 45.964 1.00 88.75 119 GLU A O 1
ATOM 1031 N N . GLN A 1 120 ? -33.340 -2.220 44.195 1.00 87.19 120 GLN A N 1
ATOM 1032 C CA . GLN A 1 120 ? -34.386 -3.200 44.514 1.00 87.19 120 GLN A CA 1
ATOM 1033 C C . GLN A 1 120 ? -34.131 -3.900 45.849 1.00 87.19 120 GLN A C 1
ATOM 1035 O O . GLN A 1 120 ? -35.030 -3.950 46.688 1.00 87.19 120 GLN A O 1
ATOM 1040 N N . ALA A 1 121 ? -32.909 -4.387 46.083 1.00 88.12 121 ALA A N 1
ATOM 1041 C CA . ALA A 1 121 ? -32.563 -5.052 47.338 1.00 88.12 121 ALA A CA 1
ATOM 1042 C C . ALA A 1 121 ? -32.717 -4.120 48.555 1.00 88.12 121 ALA A C 1
ATOM 1044 O O . ALA A 1 121 ? -33.104 -4.559 49.641 1.00 88.12 121 ALA A O 1
ATOM 1045 N N . GLN A 1 122 ? -32.432 -2.828 48.379 1.00 86.94 122 GLN A N 1
ATOM 1046 C CA . GLN A 1 122 ? -32.542 -1.827 49.436 1.00 86.94 122 GLN A CA 1
ATOM 1047 C C . GLN A 1 122 ? -34.002 -1.466 49.744 1.00 86.94 122 GLN A C 1
ATOM 1049 O O . GLN A 1 122 ? -34.359 -1.321 50.915 1.00 86.94 122 GLN A O 1
ATOM 1054 N N . MET A 1 123 ? -34.866 -1.391 48.723 1.00 85.62 123 MET A N 1
ATOM 1055 C CA . MET A 1 123 ? -36.315 -1.262 48.920 1.00 85.62 123 MET A CA 1
ATOM 1056 C C . MET A 1 123 ? -36.905 -2.480 49.639 1.00 85.62 123 MET A C 1
ATOM 1058 O O . MET A 1 123 ? -37.630 -2.302 50.614 1.00 85.62 123 MET A O 1
ATOM 1062 N N . GLU A 1 124 ? -36.546 -3.702 49.230 1.00 84.38 124 GLU A N 1
ATOM 1063 C CA . GLU A 1 124 ? -37.017 -4.931 49.890 1.00 84.38 124 GLU A CA 1
ATOM 1064 C C . GLU A 1 124 ? -36.588 -5.003 51.367 1.00 84.38 124 GLU A C 1
ATOM 1066 O O . GLU A 1 124 ? -37.372 -5.423 52.221 1.00 84.38 124 GLU A O 1
ATOM 1071 N N . GLN A 1 125 ? -35.362 -4.569 51.696 1.00 83.31 125 GLN A N 1
ATOM 1072 C CA . GLN A 1 125 ? -34.915 -4.480 53.091 1.00 83.31 125 GLN A CA 1
ATOM 1073 C C . GLN A 1 125 ? -35.718 -3.459 53.898 1.00 83.31 125 GLN A C 1
ATOM 1075 O O . GLN A 1 125 ? -36.131 -3.776 55.014 1.00 83.31 125 GLN A O 1
ATOM 1080 N N . ASN A 1 126 ? -35.958 -2.266 53.347 1.00 81.88 126 ASN A N 1
ATOM 1081 C CA . ASN A 1 126 ? -36.741 -1.234 54.026 1.00 81.88 126 ASN A CA 1
ATOM 1082 C C . ASN A 1 126 ? -38.191 -1.691 54.264 1.00 81.88 126 ASN A C 1
ATOM 1084 O O . ASN A 1 126 ? -38.698 -1.520 55.370 1.00 81.88 126 ASN A O 1
ATOM 1088 N N . GLU A 1 127 ? -38.833 -2.343 53.287 1.00 79.62 127 GLU A N 1
ATOM 1089 C CA . GLU A 1 127 ? -40.188 -2.896 53.453 1.00 79.62 127 GLU A CA 1
ATOM 1090 C C . GLU A 1 127 ? -40.247 -3.975 54.549 1.00 79.62 127 GLU A C 1
ATOM 1092 O O . GLU A 1 127 ? -41.181 -3.997 55.355 1.00 79.62 127 GLU A O 1
ATOM 1097 N N . GLN A 1 128 ? -39.244 -4.859 54.630 1.00 74.44 128 GLN A N 1
ATOM 1098 C CA . GLN A 1 128 ? -39.159 -5.851 55.712 1.00 74.44 128 GLN A CA 1
ATOM 1099 C C . GLN A 1 128 ? -38.943 -5.202 57.084 1.00 74.44 128 GLN A C 1
ATOM 1101 O O . GLN A 1 128 ? -39.467 -5.692 58.088 1.00 74.44 128 GLN A O 1
ATOM 1106 N N . GLN A 1 129 ? -38.175 -4.112 57.144 1.00 74.69 129 GLN A N 1
ATOM 1107 C CA . GLN A 1 129 ? -37.950 -3.361 58.376 1.00 74.69 129 GLN A CA 1
ATOM 1108 C C . GLN A 1 129 ? -39.239 -2.678 58.854 1.00 74.69 129 GLN A C 1
ATOM 1110 O O . GLN A 1 129 ? -39.608 -2.849 60.014 1.00 74.69 129 GLN A O 1
ATOM 1115 N N . GLU A 1 130 ? -39.975 -2.014 57.957 1.00 72.25 130 GLU A N 1
ATOM 1116 C CA . GLU A 1 130 ? -41.269 -1.390 58.270 1.00 72.25 130 GLU A CA 1
ATOM 1117 C C . GLU A 1 130 ? -42.321 -2.417 58.727 1.00 72.25 130 GLU A C 1
ATOM 1119 O O . GLU A 1 130 ? -43.063 -2.164 59.680 1.00 72.25 130 GLU A O 1
ATOM 1124 N N . GLN A 1 131 ? -42.376 -3.602 58.103 1.00 71.38 131 GLN A N 1
ATOM 1125 C CA . GLN A 1 131 ? -43.285 -4.675 58.533 1.00 71.38 131 GLN A CA 1
ATOM 1126 C C . GLN A 1 131 ? -42.931 -5.238 59.914 1.00 71.38 131 GLN A C 1
ATOM 1128 O O . GLN A 1 131 ? -43.832 -5.534 60.702 1.00 71.38 131 GLN A O 1
ATOM 1133 N N . ASN A 1 132 ? -41.638 -5.377 60.223 1.00 68.69 132 ASN A N 1
ATOM 1134 C CA . ASN A 1 132 ? -41.200 -5.800 61.551 1.00 68.69 132 ASN A CA 1
ATOM 1135 C C . ASN A 1 132 ? -41.532 -4.744 62.609 1.00 68.69 132 ASN A C 1
ATOM 1137 O O . ASN A 1 132 ? -42.013 -5.114 63.673 1.00 68.69 132 ASN A O 1
ATOM 1141 N N . GLU A 1 133 ? -41.341 -3.452 62.330 1.00 65.38 133 GL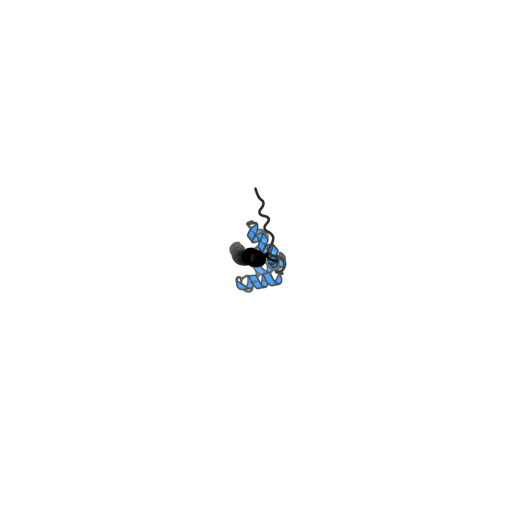U A N 1
ATOM 1142 C CA . GLU A 1 133 ? -41.678 -2.373 63.270 1.00 65.38 133 GLU A CA 1
ATOM 1143 C C . GLU A 1 133 ? -43.189 -2.279 63.545 1.00 65.38 133 GLU A C 1
ATOM 1145 O O . GLU A 1 133 ? -43.588 -2.087 64.693 1.00 65.38 133 GLU A O 1
ATOM 1150 N N . GLN A 1 134 ? -44.045 -2.516 62.543 1.00 60.19 134 GLN A N 1
ATOM 1151 C CA . GLN A 1 134 ? -45.504 -2.562 62.730 1.00 60.19 134 GLN A CA 1
ATOM 1152 C C . GLN A 1 134 ? -45.999 -3.789 63.522 1.00 60.19 134 GLN A C 1
ATOM 1154 O O . GLN A 1 134 ? -47.120 -3.767 64.028 1.00 60.19 134 GLN A O 1
ATOM 1159 N N . GLN A 1 135 ? -45.195 -4.852 63.658 1.00 54.59 135 GLN A N 1
ATOM 1160 C CA . GLN A 1 135 ? -45.541 -6.034 64.463 1.00 54.59 135 GLN A CA 1
ATOM 1161 C C . GLN A 1 135 ? -45.174 -5.914 65.953 1.00 54.59 135 GLN A C 1
ATOM 1163 O O . GLN A 1 135 ? -45.605 -6.763 66.736 1.00 54.59 135 GLN A O 1
ATOM 1168 N N . VAL A 1 136 ? -44.409 -4.896 66.372 1.00 55.47 136 VAL A N 1
ATOM 1169 C CA . VAL A 1 136 ? -43.941 -4.777 67.771 1.00 55.47 136 VAL A CA 1
ATOM 1170 C C . VAL A 1 136 ? -44.964 -4.126 68.716 1.00 55.47 136 VAL A C 1
ATOM 1172 O O . VAL A 1 136 ? -44.799 -4.247 69.926 1.00 55.47 136 VAL A O 1
ATOM 1175 N N . ASP A 1 137 ? -46.072 -3.557 68.233 1.00 56.78 137 ASP A N 1
ATOM 1176 C CA . ASP A 1 137 ? -47.178 -3.153 69.116 1.00 56.78 137 ASP A CA 1
ATOM 1177 C C . ASP A 1 137 ? -48.306 -4.196 69.106 1.00 56.78 137 ASP A C 1
ATOM 1179 O O . ASP A 1 137 ? -49.126 -4.277 68.188 1.00 56.78 137 ASP A O 1
ATOM 1183 N N . PRO A 1 138 ? -48.386 -4.988 70.184 1.00 51.03 138 PRO A N 1
ATOM 1184 C CA . PRO A 1 138 ? -49.458 -4.723 71.125 1.00 51.03 138 PRO A CA 1
ATOM 1185 C C . PRO A 1 138 ? -48.906 -4.633 72.544 1.00 51.03 138 PRO A C 1
ATOM 1187 O O . PRO A 1 138 ? -48.474 -5.625 73.125 1.00 51.03 138 PRO A O 1
ATOM 1190 N N . VAL A 1 139 ? -48.995 -3.440 73.125 1.00 59.50 139 VAL A N 1
ATOM 1191 C CA . VAL A 1 139 ? -48.968 -3.240 74.574 1.00 59.50 139 VAL A CA 1
ATOM 1192 C C . VAL A 1 139 ? -50.163 -3.991 75.175 1.00 59.50 139 VAL A C 1
ATOM 1194 O O . VAL A 1 139 ? -51.302 -3.596 74.917 1.00 59.50 139 VAL A O 1
ATOM 1197 N N . PRO A 1 140 ? -49.979 -5.031 76.010 1.00 49.16 140 PRO A N 1
ATOM 1198 C CA . PRO A 1 140 ? -50.994 -5.391 76.972 1.00 49.16 140 PRO A CA 1
ATOM 1199 C C . PRO A 1 140 ? -50.727 -4.517 78.197 1.00 49.16 140 PRO A C 1
ATOM 1201 O O . PRO A 1 140 ? -49.950 -4.865 79.087 1.00 49.16 140 PRO A O 1
ATOM 1204 N N . GLU A 1 141 ? -51.378 -3.357 78.243 1.00 60.41 141 GLU A N 1
ATOM 1205 C CA . GLU A 1 141 ? -51.771 -2.824 79.538 1.00 60.41 141 GLU A CA 1
ATOM 1206 C C . GLU A 1 141 ? -52.720 -3.867 80.124 1.00 60.41 141 GLU A C 1
ATOM 1208 O O . GLU A 1 141 ? -53.770 -4.123 79.537 1.00 60.41 141 GLU A O 1
ATOM 1213 N N . GLN A 1 142 ? -52.351 -4.492 81.242 1.00 48.88 142 GLN A N 1
ATOM 1214 C CA . GLN A 1 142 ? -53.188 -4.489 82.445 1.00 48.88 142 GLN A CA 1
ATOM 1215 C C . GLN A 1 142 ? -52.651 -5.388 83.567 1.00 48.88 142 GLN A C 1
ATOM 1217 O O . GLN A 1 142 ? -52.388 -6.573 83.365 1.00 48.88 142 GLN A O 1
ATOM 1222 N N . ASN A 1 143 ? -52.691 -4.766 84.754 1.00 46.34 143 ASN A N 1
ATOM 1223 C CA . ASN A 1 143 ? -52.789 -5.272 86.131 1.00 46.34 143 ASN A CA 1
ATOM 1224 C C . ASN A 1 143 ? -51.546 -5.843 86.818 1.00 46.34 143 ASN A C 1
ATOM 1226 O O . ASN A 1 143 ? -51.255 -7.048 86.672 1.00 46.34 143 ASN A O 1
#

Foldseek 3Di:
DDDPPPDDDPVLVVFFLVNLLVVLCVPPPCVVCVVLVVLCVVVRDGSVNLVCCLVVVDDCCVVSVHPPVSSVVSSVVSVVVVVVVVVVVVVVVVVVVVVVVVVVVVVVVVVVVVVVVVVVVVVVVVVVVVVVVVVPDDDPDDD

pLDDT: mean 79.29, std 14.65, range [31.7, 93.88]